Protein AF-A0A899G5G2-F1 (afdb_monomer_lite)

Radius of gyration: 15.16 Å; chains: 1; bounding box: 31×34×49 Å

Organism: NCBI:txid38082

Structure (mmCIF, N/CA/C/O backbone):
data_AF-A0A899G5G2-F1
#
_entry.id   AF-A0A899G5G2-F1
#
loop_
_atom_site.group_PDB
_atom_site.id
_atom_site.type_symbol
_atom_site.label_atom_id
_atom_site.label_alt_id
_atom_site.label_comp_id
_atom_site.label_asym_id
_atom_site.label_entity_id
_atom_site.label_seq_id
_atom_site.pdbx_PDB_ins_code
_atom_site.Cartn_x
_atom_site.Cartn_y
_atom_site.Cartn_z
_atom_site.occupancy
_atom_site.B_iso_or_equiv
_atom_site.auth_seq_id
_atom_site.auth_comp_id
_atom_site.auth_asym_id
_atom_site.auth_atom_id
_atom_site.pdbx_PDB_model_num
ATOM 1 N N . MET A 1 1 ? 2.043 -12.416 28.417 1.00 43.03 1 MET A N 1
ATOM 2 C CA . MET A 1 1 ? 1.108 -11.337 28.021 1.00 43.03 1 MET A CA 1
ATOM 3 C C . MET A 1 1 ? 1.498 -10.897 26.613 1.00 43.03 1 MET A C 1
ATOM 5 O O . MET A 1 1 ? 2.601 -10.395 26.452 1.00 43.03 1 MET A O 1
ATOM 9 N N . SER A 1 2 ? 0.707 -11.213 25.583 1.00 39.94 2 SER A N 1
ATOM 10 C CA . SER A 1 2 ? 1.147 -11.098 24.179 1.00 39.94 2 SER A CA 1
ATOM 11 C C . SER A 1 2 ? 1.405 -9.647 23.762 1.00 39.94 2 SER A C 1
ATOM 13 O O . SER A 1 2 ? 0.570 -8.786 24.050 1.00 39.94 2 SER A O 1
ATOM 15 N N . LEU A 1 3 ? 2.487 -9.401 23.011 1.00 43.91 3 LEU A N 1
ATOM 16 C CA . LEU A 1 3 ? 2.828 -8.114 22.376 1.00 43.91 3 LEU A CA 1
ATOM 17 C C . LEU A 1 3 ? 1.610 -7.441 21.697 1.00 43.91 3 LEU A C 1
ATOM 19 O O . LEU A 1 3 ? 1.442 -6.226 21.759 1.00 43.91 3 LEU A O 1
ATOM 23 N N . LEU A 1 4 ? 0.705 -8.260 21.148 1.00 41.16 4 LEU A N 1
ATOM 24 C CA . LEU A 1 4 ? -0.560 -7.877 20.509 1.00 41.16 4 LEU A CA 1
ATOM 25 C C . LEU A 1 4 ? -1.503 -7.021 21.379 1.00 41.16 4 LEU A C 1
ATOM 27 O O . LEU A 1 4 ? -2.287 -6.247 20.835 1.00 41.16 4 LEU A O 1
ATOM 31 N N . ILE A 1 5 ? -1.445 -7.122 22.713 1.00 43.91 5 ILE A N 1
ATOM 32 C CA . ILE A 1 5 ? -2.277 -6.299 23.615 1.00 43.91 5 ILE A CA 1
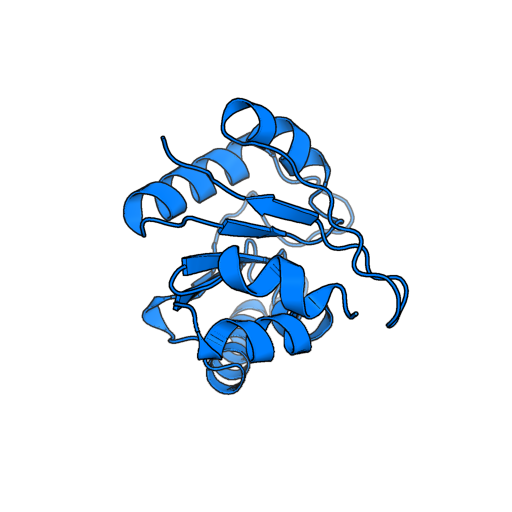ATOM 33 C C . ILE A 1 5 ?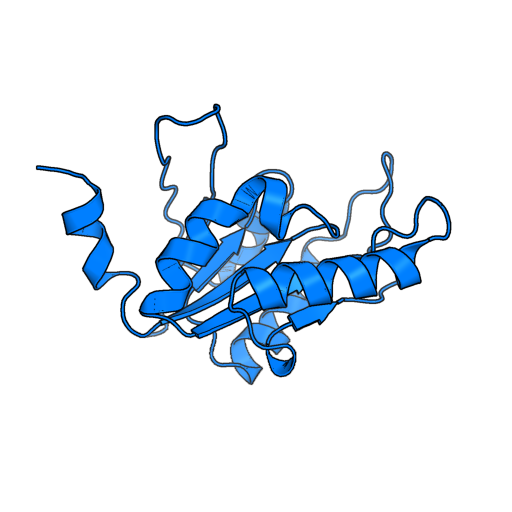 -1.692 -4.884 23.755 1.00 43.91 5 ILE A C 1
ATOM 35 O O . ILE A 1 5 ? -2.444 -3.928 23.918 1.00 43.91 5 ILE A O 1
ATOM 39 N N . ARG A 1 6 ? -0.366 -4.725 23.634 1.00 50.88 6 ARG A N 1
ATOM 40 C CA . ARG A 1 6 ? 0.311 -3.423 23.763 1.00 50.88 6 ARG A CA 1
ATOM 41 C C . ARG A 1 6 ? 0.189 -2.538 22.522 1.00 50.88 6 ARG A C 1
ATOM 43 O O . ARG A 1 6 ? 0.253 -1.327 22.668 1.00 50.88 6 ARG A O 1
ATOM 50 N N . LEU A 1 7 ? -0.005 -3.116 21.335 1.00 51.91 7 LEU A N 1
ATOM 51 C CA . LEU A 1 7 ? -0.061 -2.364 20.071 1.00 51.91 7 LEU A CA 1
ATOM 52 C C . LEU A 1 7 ? -1.474 -1.940 19.653 1.00 51.91 7 LEU A C 1
ATOM 54 O O . LEU A 1 7 ? -1.619 -1.053 18.821 1.00 51.91 7 LEU A O 1
ATOM 58 N N . LYS A 1 8 ? -2.525 -2.523 20.246 1.00 52.41 8 LYS A N 1
ATOM 59 C CA . LYS A 1 8 ? -3.921 -2.142 19.968 1.00 52.41 8 LYS A CA 1
ATOM 60 C C . LYS A 1 8 ? -4.205 -0.630 20.050 1.00 52.41 8 LYS A C 1
ATOM 62 O O . LYS A 1 8 ? -4.908 -0.149 19.172 1.00 52.41 8 LYS A O 1
ATOM 67 N N . PRO A 1 9 ? -3.684 0.130 21.035 1.00 59.41 9 PRO A N 1
ATOM 68 C CA . PRO A 1 9 ? -3.908 1.576 21.094 1.00 59.41 9 PRO A CA 1
ATOM 69 C C . PRO A 1 9 ? -3.270 2.334 19.922 1.00 59.41 9 PRO A C 1
ATOM 71 O O . PRO A 1 9 ? -3.723 3.420 19.584 1.00 59.41 9 PRO A O 1
ATOM 74 N N . LEU A 1 10 ? -2.220 1.771 19.316 1.00 64.81 10 LEU A N 1
ATOM 75 C CA . LEU A 1 10 ? -1.420 2.424 18.281 1.00 64.81 10 LEU A CA 1
ATOM 76 C C . LEU A 1 10 ? -2.120 2.419 16.914 1.00 64.81 10 LEU A C 1
ATOM 78 O O . LEU A 1 10 ? -1.972 3.362 16.148 1.00 64.81 10 LEU A O 1
ATOM 82 N N . PHE A 1 11 ? -2.915 1.383 16.638 1.00 68.12 11 PHE A N 1
ATOM 83 C CA . PHE A 1 11 ? -3.606 1.165 15.362 1.00 68.12 11 PHE A CA 1
ATOM 84 C C . PHE A 1 11 ? -5.124 1.058 15.553 1.00 68.12 11 PHE A C 1
ATOM 86 O O . PHE A 1 11 ? -5.750 0.154 15.006 1.00 68.12 11 PHE A O 1
ATOM 93 N N . PHE A 1 12 ? -5.723 1.889 16.405 1.00 83.81 12 PHE A N 1
ATOM 94 C CA . PHE A 1 12 ? -7.177 1.926 16.567 1.00 83.81 12 PHE A CA 1
ATOM 95 C C . PHE A 1 12 ? -7.737 3.225 15.997 1.00 83.81 12 PHE A C 1
ATOM 97 O O . PHE A 1 12 ? -7.291 4.303 16.395 1.00 83.81 12 PHE A O 1
ATOM 104 N N . LYS A 1 13 ? -8.735 3.115 15.108 1.00 89.81 13 LYS A N 1
ATOM 105 C CA . LYS A 1 13 ? -9.354 4.244 14.397 1.00 89.81 13 LYS A CA 1
ATOM 106 C C . LYS A 1 13 ? -8.329 5.120 13.673 1.00 89.81 13 LYS A C 1
ATOM 108 O O . LYS A 1 13 ? -8.410 6.343 13.742 1.00 89.81 13 LYS A O 1
ATOM 113 N N . LYS A 1 14 ? -7.364 4.481 13.011 1.00 89.50 14 LYS A N 1
ATOM 114 C CA . LYS A 1 14 ? -6.318 5.142 12.230 1.00 89.50 14 LYS A CA 1
ATOM 115 C C . LYS A 1 14 ? -6.580 5.064 10.734 1.00 89.50 14 LYS A C 1
ATOM 117 O O . LYS A 1 14 ? -7.240 4.136 10.264 1.00 89.50 14 LYS A O 1
ATOM 122 N N . LYS A 1 15 ? -6.011 6.013 9.995 1.00 93.19 15 LYS A N 1
ATOM 123 C CA . LYS A 1 15 ? -5.855 5.948 8.536 1.00 93.19 15 LYS A CA 1
ATOM 124 C C . LYS A 1 15 ? -4.479 5.401 8.182 1.00 93.19 15 LYS A C 1
ATOM 126 O O . LYS A 1 15 ? -3.467 6.069 8.396 1.00 93.19 15 LYS A O 1
ATOM 131 N N . ILE A 1 16 ? -4.444 4.176 7.668 1.00 91.12 16 ILE A N 1
ATOM 132 C CA . ILE A 1 16 ? -3.209 3.415 7.454 1.00 91.12 16 ILE A CA 1
ATOM 133 C C . ILE A 1 16 ? -3.009 3.189 5.959 1.00 91.12 16 ILE A C 1
ATOM 135 O O . ILE A 1 16 ? -3.872 2.614 5.304 1.00 91.12 16 ILE A O 1
ATOM 139 N N . LEU A 1 17 ? -1.861 3.601 5.435 1.00 93.31 17 LEU A N 1
ATOM 140 C CA . LEU A 1 17 ? -1.446 3.390 4.056 1.00 93.31 17 LEU A CA 1
ATOM 141 C C . LEU A 1 17 ? -0.451 2.233 3.965 1.00 93.31 17 LEU A C 1
ATOM 143 O O . LEU A 1 17 ? 0.603 2.268 4.592 1.00 93.31 17 LEU A O 1
ATOM 147 N N . PHE A 1 18 ? -0.747 1.245 3.132 1.00 92.00 18 PHE A N 1
ATOM 148 C CA . PHE A 1 18 ? 0.233 0.265 2.678 1.00 92.00 18 PHE A CA 1
ATOM 149 C C . PHE A 1 18 ? 0.869 0.753 1.382 1.00 92.00 18 PHE A C 1
ATOM 151 O O . PHE A 1 18 ? 0.162 1.066 0.424 1.00 92.00 18 PHE A O 1
ATOM 158 N N . LEU A 1 19 ? 2.197 0.815 1.356 1.00 89.25 19 LEU A N 1
ATOM 159 C CA . LEU A 1 19 ? 2.953 1.088 0.142 1.00 89.25 19 LEU A CA 1
ATOM 160 C C . LEU A 1 19 ? 3.568 -0.209 -0.368 1.00 89.25 19 LEU A C 1
ATOM 162 O O . LEU A 1 19 ? 4.362 -0.840 0.334 1.00 89.25 19 LEU A O 1
ATOM 166 N N . ILE A 1 20 ? 3.228 -0.566 -1.598 1.00 89.81 20 ILE A N 1
ATOM 167 C CA . ILE A 1 20 ? 3.760 -1.740 -2.282 1.00 89.81 20 ILE A CA 1
ATOM 168 C C . ILE A 1 20 ? 4.457 -1.335 -3.579 1.00 89.81 20 ILE A C 1
ATOM 170 O O . ILE A 1 20 ? 4.146 -0.292 -4.163 1.00 89.81 20 ILE A O 1
ATOM 174 N N . ALA A 1 21 ? 5.413 -2.146 -4.027 1.00 87.81 21 ALA A N 1
ATOM 175 C CA . ALA A 1 21 ? 6.125 -1.876 -5.269 1.00 87.81 21 ALA A CA 1
ATOM 176 C C . ALA A 1 21 ? 5.296 -2.339 -6.470 1.00 87.81 21 ALA A C 1
ATOM 178 O O . ALA A 1 21 ? 5.093 -1.565 -7.406 1.00 87.81 21 ALA A O 1
ATOM 179 N N . HIS A 1 22 ? 4.766 -3.560 -6.395 1.00 90.06 22 HIS A N 1
ATOM 180 C CA . HIS A 1 22 ? 4.071 -4.220 -7.495 1.00 90.06 22 HIS A CA 1
ATOM 181 C C . HIS A 1 22 ? 2.749 -4.840 -7.029 1.00 90.06 22 HIS A C 1
ATOM 183 O O . HIS A 1 22 ? 2.562 -5.059 -5.831 1.00 90.06 22 HIS A O 1
ATOM 189 N N . PRO A 1 23 ? 1.826 -5.151 -7.956 1.00 93.69 23 PRO A N 1
ATOM 190 C CA . PRO A 1 23 ? 0.722 -6.058 -7.670 1.00 93.69 23 PRO A CA 1
ATOM 191 C C . PRO A 1 23 ? 1.243 -7.376 -7.080 1.00 93.69 23 PRO A C 1
ATOM 193 O O . PRO A 1 23 ? 2.354 -7.788 -7.410 1.00 93.69 23 PRO A O 1
ATOM 196 N N . ASP A 1 24 ? 0.437 -8.030 -6.244 1.00 92.12 24 ASP A N 1
ATOM 197 C CA . ASP A 1 24 ? 0.710 -9.277 -5.507 1.00 92.12 24 ASP A CA 1
ATOM 198 C C . ASP A 1 24 ? 1.461 -9.086 -4.175 1.00 92.12 24 ASP A C 1
ATOM 200 O O . ASP A 1 24 ? 1.282 -9.880 -3.243 1.00 92.12 24 ASP A O 1
ATOM 204 N N . ASP A 1 25 ? 2.232 -8.007 -4.017 1.00 89.31 25 ASP A N 1
ATOM 205 C CA . ASP A 1 25 ? 2.924 -7.677 -2.762 1.00 89.31 25 ASP A CA 1
ATOM 206 C C . ASP A 1 25 ? 1.944 -7.488 -1.584 1.00 89.31 25 ASP A C 1
ATOM 208 O O . ASP A 1 25 ? 2.267 -7.800 -0.431 1.00 89.31 25 ASP A O 1
ATOM 212 N N . GLU A 1 26 ? 0.727 -6.994 -1.846 1.00 92.19 26 GLU A N 1
ATOM 213 C CA . GLU A 1 26 ? -0.292 -6.740 -0.824 1.00 92.19 26 GLU A CA 1
ATOM 214 C C . GLU A 1 26 ? -0.744 -8.018 -0.129 1.00 92.19 26 GLU A C 1
ATOM 216 O O . GLU A 1 26 ? -0.976 -8.023 1.079 1.00 92.19 26 GLU A O 1
ATOM 221 N N . VAL A 1 27 ? -0.848 -9.114 -0.877 1.00 89.50 27 VAL A N 1
ATOM 222 C CA . VAL A 1 27 ? -1.299 -10.395 -0.340 1.00 89.50 27 VAL A CA 1
ATOM 223 C C . VAL A 1 27 ? -0.116 -11.266 0.063 1.00 89.50 27 VAL A C 1
ATOM 225 O O . VAL A 1 27 ? -0.188 -11.925 1.101 1.00 89.50 27 VAL A O 1
ATOM 228 N N . MET A 1 28 ? 0.990 -11.209 -0.686 1.00 86.62 28 MET A N 1
ATOM 229 C CA . MET A 1 28 ? 2.203 -11.978 -0.414 1.00 86.62 28 MET A CA 1
ATOM 230 C C . MET A 1 28 ? 2.856 -11.573 0.909 1.00 86.62 28 MET A C 1
ATOM 232 O O . MET A 1 28 ? 3.251 -12.442 1.685 1.00 86.62 28 MET A O 1
ATOM 236 N N . PHE A 1 29 ? 2.931 -10.270 1.194 1.00 81.44 29 PHE A N 1
ATOM 237 C CA . PHE A 1 29 ? 3.581 -9.766 2.405 1.00 81.44 29 PHE A CA 1
ATOM 238 C C . PHE A 1 29 ? 2.588 -9.261 3.448 1.00 81.44 29 PHE A C 1
ATOM 240 O O . PHE A 1 29 ? 2.800 -9.455 4.644 1.00 81.44 29 PHE A O 1
ATOM 247 N N . PHE A 1 30 ? 1.498 -8.616 3.028 1.00 85.38 30 PHE A N 1
ATOM 248 C CA . PHE A 1 30 ? 0.633 -7.880 3.952 1.00 85.38 30 PHE A CA 1
ATOM 249 C C . PHE A 1 30 ? -0.734 -8.512 4.201 1.00 85.38 30 PHE A C 1
ATOM 251 O O . PHE A 1 30 ? -1.440 -8.034 5.089 1.00 85.38 30 PHE A O 1
ATOM 258 N N . GLY A 1 31 ? -1.100 -9.599 3.515 1.00 88.44 31 GLY A N 1
ATOM 259 C CA . GLY A 1 31 ? -2.447 -10.178 3.570 1.00 88.44 31 GLY A CA 1
ATOM 260 C C . GLY A 1 31 ? -2.972 -10.390 5.000 1.00 88.44 31 GLY A C 1
ATOM 261 O O . GLY A 1 31 ? -4.004 -9.814 5.362 1.00 88.44 31 GLY A O 1
ATOM 262 N N . PRO A 1 32 ? -2.253 -11.130 5.870 1.00 86.81 32 PRO A N 1
ATOM 263 C CA . PRO A 1 32 ? -2.660 -11.319 7.264 1.00 86.81 32 PRO A CA 1
ATOM 264 C C . PRO A 1 32 ? -2.758 -10.010 8.066 1.00 86.81 32 PRO A C 1
ATOM 266 O O . PRO A 1 32 ? -3.655 -9.853 8.899 1.00 86.81 32 PRO A O 1
ATOM 269 N N . THR A 1 33 ? -1.855 -9.060 7.810 1.00 84.12 33 THR A N 1
ATOM 270 C CA . THR A 1 33 ? -1.792 -7.764 8.499 1.00 84.12 33 THR A CA 1
ATOM 271 C C . THR A 1 33 ? -2.960 -6.864 8.097 1.00 84.12 33 THR A C 1
ATOM 273 O O . THR A 1 33 ? -3.637 -6.318 8.970 1.00 84.12 33 THR A O 1
ATOM 276 N N . ILE A 1 34 ? -3.261 -6.763 6.800 1.00 89.88 34 ILE A N 1
ATOM 277 C CA . ILE A 1 34 ? -4.390 -5.992 6.268 1.00 89.88 34 ILE A CA 1
ATOM 278 C C . ILE A 1 34 ? -5.704 -6.543 6.826 1.00 89.88 34 ILE A C 1
ATOM 280 O O . ILE A 1 34 ? -6.467 -5.792 7.433 1.00 89.88 34 ILE A O 1
ATOM 284 N N . LEU A 1 35 ? -5.927 -7.862 6.741 1.00 88.56 35 LEU A N 1
ATOM 285 C CA . LEU A 1 35 ? -7.136 -8.515 7.270 1.00 88.56 35 LEU A CA 1
ATOM 286 C C . LEU A 1 35 ? -7.342 -8.273 8.771 1.00 88.56 35 LEU A C 1
ATOM 288 O O . LEU A 1 35 ? -8.472 -8.295 9.274 1.00 88.56 35 LEU A O 1
ATOM 292 N N . ARG A 1 36 ? -6.251 -8.070 9.516 1.00 87.62 36 ARG A N 1
ATOM 293 C CA . ARG A 1 36 ? -6.320 -7.723 10.932 1.00 87.62 36 ARG A CA 1
ATOM 294 C C . ARG A 1 36 ? -6.664 -6.252 11.143 1.00 87.62 36 ARG A C 1
ATOM 296 O O . ARG A 1 36 ? -7.513 -5.973 11.987 1.00 87.62 36 ARG A O 1
ATOM 303 N N . LEU A 1 37 ? -5.999 -5.343 10.434 1.00 88.69 37 LEU A N 1
ATOM 304 C CA . LEU A 1 37 ? -6.105 -3.902 10.662 1.00 88.69 37 LEU A CA 1
ATOM 305 C C . LEU A 1 37 ? -7.383 -3.295 10.084 1.00 88.69 37 LEU A C 1
ATOM 307 O O . LEU A 1 37 ? -7.937 -2.393 10.707 1.00 88.69 37 LEU A O 1
ATOM 311 N N . VAL A 1 38 ? -7.899 -3.827 8.975 1.00 93.69 38 VAL A N 1
ATOM 312 C CA . VAL A 1 38 ? -9.108 -3.324 8.295 1.00 93.69 38 VAL A CA 1
ATOM 313 C C . VAL A 1 38 ? -10.364 -3.334 9.174 1.00 93.69 38 VAL A C 1
ATOM 315 O O . VAL A 1 38 ? -11.314 -2.603 8.925 1.00 93.69 38 VAL A O 1
ATOM 318 N N . LYS A 1 39 ? -10.377 -4.138 10.244 1.00 91.00 39 LYS A N 1
ATOM 319 C CA . LYS A 1 39 ? -11.519 -4.249 11.168 1.00 91.00 39 LYS A CA 1
ATOM 320 C C . LYS A 1 39 ? -11.737 -3.000 12.017 1.00 91.00 39 LYS A C 1
ATOM 322 O O . LYS A 1 39 ? -12.867 -2.721 12.398 1.00 91.00 39 LYS A O 1
ATOM 327 N N . ASP A 1 40 ? -10.656 -2.292 12.330 1.00 92.00 40 ASP A N 1
ATOM 328 C CA . ASP A 1 40 ? -10.642 -1.192 13.298 1.00 92.00 40 ASP A CA 1
ATOM 329 C C . ASP A 1 40 ? -10.101 0.121 12.690 1.00 92.00 40 ASP A C 1
ATOM 331 O O . ASP A 1 40 ? -10.004 1.126 13.398 1.00 92.00 40 ASP A O 1
ATOM 335 N N . ASN A 1 41 ? -9.722 0.119 11.405 1.00 92.81 41 ASN A N 1
ATOM 336 C CA . ASN A 1 41 ? -9.002 1.205 10.731 1.00 92.81 41 ASN A CA 1
ATOM 337 C C . ASN A 1 41 ? -9.490 1.418 9.299 1.00 92.81 41 ASN A C 1
ATOM 339 O O . ASN A 1 41 ? -10.022 0.507 8.669 1.00 92.81 41 ASN A O 1
ATOM 343 N N . GLU A 1 42 ? -9.228 2.608 8.765 1.00 96.44 42 GLU A N 1
ATOM 344 C CA . GLU A 1 42 ? -9.393 2.891 7.344 1.00 96.44 42 GLU A CA 1
ATOM 345 C C . GLU A 1 42 ? -8.083 2.582 6.617 1.00 96.44 42 GLU A C 1
ATOM 347 O O . GLU A 1 42 ? -7.042 3.180 6.901 1.00 96.44 42 GLU A O 1
ATOM 352 N N . ILE A 1 43 ? -8.131 1.617 5.698 1.00 96.50 43 ILE A N 1
ATOM 353 C CA . ILE A 1 43 ? -6.953 1.159 4.964 1.00 96.50 43 ILE A CA 1
ATOM 354 C C . ILE A 1 43 ? -6.906 1.817 3.588 1.00 96.50 43 ILE A C 1
ATOM 356 O O . ILE A 1 43 ? -7.910 1.874 2.874 1.00 96.50 43 ILE A O 1
ATOM 360 N N . PHE A 1 44 ? -5.714 2.282 3.238 1.00 97.38 44 PHE A N 1
ATOM 361 C CA . PHE A 1 44 ? -5.317 2.779 1.932 1.00 97.38 44 PHE A CA 1
ATOM 362 C C . PHE A 1 44 ? -4.202 1.902 1.383 1.00 97.38 44 PHE A C 1
ATOM 364 O O . PHE A 1 44 ? -3.407 1.347 2.146 1.00 97.38 44 PHE A O 1
ATOM 371 N N . LEU A 1 45 ? -4.125 1.799 0.061 1.00 96.94 45 LEU A N 1
ATOM 372 C CA . LEU A 1 45 ? -3.057 1.075 -0.608 1.00 96.94 45 LEU A CA 1
ATOM 373 C C . LEU A 1 45 ? -2.555 1.868 -1.810 1.00 96.94 45 LEU A C 1
ATOM 375 O O . LEU A 1 45 ? -3.339 2.273 -2.664 1.00 96.94 45 LEU A O 1
ATOM 379 N N . VAL A 1 46 ? -1.243 2.069 -1.873 1.00 95.44 46 VAL A N 1
ATOM 380 C CA . VAL A 1 46 ? -0.564 2.665 -3.023 1.00 95.44 46 VAL A CA 1
ATOM 381 C C . VAL A 1 46 ? 0.387 1.637 -3.610 1.00 95.44 46 VAL A C 1
ATOM 383 O O . VAL A 1 46 ? 1.241 1.104 -2.904 1.00 95.44 46 VAL A O 1
ATOM 386 N N . CYS A 1 47 ? 0.248 1.391 -4.906 1.00 94.38 47 CYS A N 1
ATOM 387 C CA . CYS A 1 47 ? 1.132 0.533 -5.679 1.00 94.38 47 CYS A CA 1
ATOM 388 C C . CYS A 1 47 ? 1.988 1.405 -6.602 1.00 94.38 47 CYS A C 1
ATOM 390 O O . CYS A 1 47 ? 1.446 2.156 -7.411 1.00 94.38 47 CYS A O 1
ATOM 392 N N . LEU A 1 48 ? 3.313 1.366 -6.448 1.00 91.19 48 LEU A N 1
ATOM 393 C CA . LEU A 1 48 ? 4.233 2.279 -7.143 1.00 91.19 48 LEU A CA 1
ATOM 394 C C . LEU A 1 48 ? 4.405 1.972 -8.637 1.00 91.19 48 LEU A C 1
ATOM 396 O O . LEU A 1 48 ? 4.831 2.849 -9.389 1.00 91.19 48 LEU A O 1
ATOM 400 N N . SER A 1 49 ? 4.064 0.756 -9.056 1.00 90.50 49 SER A N 1
ATOM 401 C CA . SER A 1 49 ? 4.137 0.295 -10.436 1.00 90.50 49 SER A CA 1
ATOM 402 C C . SER A 1 49 ? 3.038 -0.720 -10.707 1.00 90.50 49 SER A C 1
ATOM 404 O O . SER A 1 49 ? 2.712 -1.515 -9.839 1.00 90.50 49 SER A O 1
ATOM 406 N N . ASN A 1 50 ? 2.505 -0.782 -11.925 1.00 91.31 50 ASN A N 1
ATOM 407 C CA . ASN A 1 50 ? 1.555 -1.834 -12.303 1.00 91.31 50 ASN A CA 1
ATOM 408 C C . ASN A 1 50 ? 2.225 -3.173 -12.674 1.00 91.31 50 ASN A C 1
ATOM 410 O O . ASN A 1 50 ? 1.540 -4.094 -13.119 1.00 91.31 50 ASN A O 1
ATOM 414 N N . GLY A 1 51 ? 3.551 -3.294 -12.522 1.00 87.31 51 GLY A N 1
ATOM 415 C CA . GLY A 1 51 ? 4.270 -4.545 -12.772 1.00 87.31 51 GLY A CA 1
ATOM 416 C C . GLY A 1 51 ? 4.230 -4.981 -14.240 1.00 87.31 51 GLY A C 1
ATOM 417 O O . GLY A 1 51 ? 4.060 -6.163 -14.541 1.00 87.31 51 GLY A O 1
ATOM 418 N N . ASN A 1 52 ? 4.320 -4.020 -15.165 1.00 89.38 52 ASN A N 1
ATOM 419 C CA . ASN A 1 52 ? 4.161 -4.228 -16.607 1.00 89.38 52 ASN A CA 1
ATOM 420 C C . ASN A 1 52 ? 5.418 -4.767 -17.325 1.00 89.38 52 ASN A C 1
ATOM 422 O O . ASN A 1 52 ? 5.514 -4.645 -18.545 1.00 89.38 52 ASN A O 1
ATOM 426 N N . ALA A 1 53 ? 6.377 -5.369 -16.615 1.00 85.69 53 ALA A N 1
ATOM 427 C CA . ALA A 1 53 ? 7.607 -5.898 -17.220 1.00 85.69 53 ALA A CA 1
ATOM 428 C C . ALA A 1 53 ? 7.332 -6.922 -18.345 1.00 85.69 53 ALA A C 1
ATOM 430 O O . ALA A 1 53 ? 8.039 -6.956 -19.349 1.00 85.69 53 ALA A O 1
ATOM 431 N N . GLU A 1 54 ? 6.253 -7.700 -18.217 1.00 86.94 54 GLU A N 1
ATOM 432 C CA . GLU A 1 54 ? 5.807 -8.687 -19.214 1.00 86.94 54 GLU A CA 1
ATOM 433 C C . GLU A 1 54 ? 4.730 -8.150 -20.183 1.00 86.94 54 GLU A C 1
ATOM 435 O O . GLU A 1 54 ? 4.153 -8.903 -20.964 1.00 86.94 54 GLU A O 1
ATOM 440 N N . GLY A 1 55 ? 4.410 -6.851 -20.138 1.00 90.00 55 GLY A N 1
ATOM 441 C CA . GLY A 1 55 ? 3.364 -6.245 -20.975 1.00 90.00 55 GLY A CA 1
ATOM 442 C C . GLY A 1 55 ? 1.922 -6.526 -20.520 1.00 90.00 55 GLY A C 1
ATOM 443 O O . GLY A 1 55 ? 0.978 -6.234 -21.256 1.00 90.00 55 GLY A O 1
ATOM 444 N N . ILE A 1 56 ? 1.735 -7.083 -19.317 1.00 92.75 56 ILE A N 1
ATOM 445 C CA . ILE A 1 56 ? 0.430 -7.476 -18.754 1.00 92.75 56 ILE A CA 1
ATOM 446 C C . ILE A 1 56 ? -0.060 -6.573 -17.609 1.00 92.75 56 ILE A C 1
ATOM 448 O O . ILE A 1 56 ? -0.990 -6.937 -16.890 1.00 92.75 56 ILE A O 1
ATOM 452 N N . GLY A 1 57 ? 0.506 -5.376 -17.433 1.00 92.88 57 GLY A N 1
ATOM 453 C CA . GLY A 1 57 ? 0.221 -4.496 -16.289 1.00 92.88 57 GLY A CA 1
ATOM 454 C C . GLY A 1 57 ? -1.265 -4.170 -16.109 1.00 92.88 57 GLY A C 1
ATOM 455 O O . GLY A 1 57 ? -1.772 -4.171 -14.994 1.00 92.88 57 GLY A O 1
ATOM 456 N N . LYS A 1 58 ? -2.025 -4.023 -17.203 1.00 94.88 58 LYS A N 1
ATOM 457 C CA . LYS A 1 58 ? -3.485 -3.800 -17.146 1.00 94.88 58 LYS A CA 1
ATOM 458 C C . LYS A 1 58 ? -4.287 -4.989 -16.625 1.00 94.88 58 LYS A C 1
ATOM 460 O O . LYS A 1 58 ? -5.407 -4.808 -16.146 1.00 94.88 58 LYS A O 1
ATOM 465 N N . VAL A 1 59 ? -3.760 -6.202 -16.764 1.00 96.06 59 VAL A N 1
ATOM 466 C CA . VAL A 1 59 ? -4.344 -7.397 -16.148 1.00 96.06 59 VAL A CA 1
ATOM 467 C C . VAL A 1 59 ? -4.031 -7.377 -14.655 1.00 96.06 59 VAL A C 1
ATOM 469 O O . VAL A 1 59 ? -4.962 -7.457 -13.857 1.00 96.06 59 VAL A O 1
ATOM 472 N N . ARG A 1 60 ? -2.768 -7.119 -14.294 1.00 96.06 60 ARG A N 1
ATOM 473 C CA . ARG A 1 60 ? -2.312 -7.064 -12.898 1.00 96.06 60 ARG A CA 1
ATOM 474 C C . ARG A 1 60 ? -2.970 -5.952 -12.080 1.00 96.06 60 ARG A C 1
ATOM 476 O O . ARG A 1 60 ? -3.308 -6.166 -10.924 1.00 96.06 60 ARG A O 1
ATOM 483 N N . GLU A 1 61 ? -3.267 -4.797 -12.679 1.00 96.12 61 GLU A N 1
ATOM 484 C CA . GLU A 1 61 ? -4.081 -3.742 -12.048 1.00 96.12 61 GLU A CA 1
ATOM 485 C C . GLU A 1 61 ? -5.452 -4.279 -11.616 1.00 96.12 61 GLU A C 1
ATOM 487 O O . GLU A 1 61 ? -5.895 -4.061 -10.491 1.00 96.12 61 GLU A O 1
ATOM 492 N N . LYS A 1 62 ? -6.128 -5.022 -12.500 1.00 97.06 62 LYS A N 1
ATOM 493 C CA . LYS A 1 62 ? -7.447 -5.600 -12.203 1.00 97.06 62 LYS A CA 1
ATOM 494 C C . LYS A 1 62 ? -7.358 -6.695 -11.146 1.00 97.06 62 LYS A C 1
ATOM 496 O O . LYS A 1 62 ? -8.299 -6.858 -10.371 1.00 97.06 62 LYS A O 1
ATOM 501 N N . GLU A 1 63 ? -6.273 -7.460 -11.142 1.00 97.50 63 GLU A N 1
ATOM 502 C CA . GLU A 1 63 ? -6.003 -8.484 -10.131 1.00 97.50 63 GLU A CA 1
ATOM 503 C C . GLU A 1 63 ? -5.771 -7.845 -8.761 1.00 97.50 63 GLU A C 1
ATOM 505 O O . GLU A 1 63 ? -6.454 -8.222 -7.810 1.00 97.50 63 GLU A O 1
ATOM 510 N N . LEU A 1 64 ? -4.940 -6.801 -8.686 1.00 97.56 64 LEU A N 1
ATOM 511 C CA . LEU A 1 64 ? -4.698 -6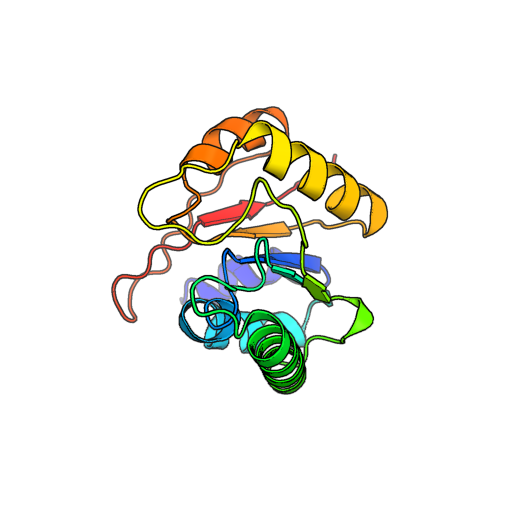.031 -7.467 1.00 97.56 64 LEU A CA 1
ATOM 512 C C . LEU A 1 64 ? -5.989 -5.435 -6.901 1.00 97.56 64 LEU A C 1
ATOM 514 O O . LEU A 1 64 ? -6.255 -5.569 -5.707 1.00 97.56 64 LEU A O 1
ATOM 518 N N . LEU A 1 65 ? -6.821 -4.807 -7.740 1.00 97.94 65 LEU A N 1
ATOM 519 C CA . LEU A 1 65 ? -8.097 -4.237 -7.293 1.00 97.94 65 LEU A CA 1
ATOM 520 C C . LEU A 1 65 ? -9.012 -5.313 -6.692 1.00 97.94 65 LEU A C 1
ATOM 522 O O . LEU A 1 65 ? -9.569 -5.117 -5.612 1.00 97.94 65 LEU A O 1
ATOM 526 N N . LYS A 1 66 ? -9.128 -6.477 -7.344 1.00 97.81 66 LYS A N 1
ATOM 527 C C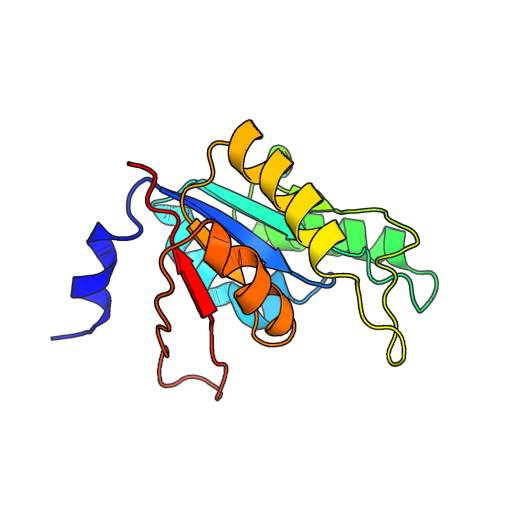A . LYS A 1 66 ? -9.916 -7.608 -6.826 1.00 97.81 66 LYS A CA 1
ATOM 528 C C . LYS A 1 66 ? -9.332 -8.180 -5.535 1.00 97.81 66 LYS A C 1
ATOM 530 O O . LYS A 1 66 ? -10.086 -8.470 -4.610 1.00 97.81 66 LYS A O 1
ATOM 535 N N . SER A 1 67 ? -8.011 -8.332 -5.464 1.00 97.75 67 SER A N 1
ATOM 536 C CA . SER A 1 67 ? -7.302 -8.799 -4.270 1.00 97.75 67 SER A CA 1
ATOM 537 C C . SER A 1 67 ? -7.574 -7.872 -3.081 1.00 97.75 67 SER A C 1
ATOM 539 O O . SER A 1 67 ? -8.050 -8.309 -2.032 1.00 97.75 67 SER A O 1
ATOM 541 N N . CYS A 1 68 ? -7.422 -6.562 -3.280 1.00 97.88 68 CYS A N 1
ATOM 542 C CA . CYS A 1 68 ? -7.719 -5.544 -2.276 1.00 97.88 68 CYS A CA 1
ATOM 543 C C . CYS A 1 68 ? -9.183 -5.562 -1.814 1.00 97.88 68 CYS A C 1
ATOM 545 O O . CYS A 1 68 ? -9.443 -5.459 -0.614 1.00 97.88 68 CYS A O 1
ATOM 547 N N . GLN A 1 69 ? -10.138 -5.741 -2.735 1.00 97.00 69 GLN A N 1
ATOM 548 C CA . GLN A 1 69 ? -11.556 -5.879 -2.386 1.00 97.00 69 GLN A CA 1
ATOM 549 C C . GLN A 1 69 ? -11.799 -7.088 -1.467 1.00 97.00 69 GLN A C 1
ATOM 551 O O . GLN A 1 69 ? -12.528 -6.971 -0.482 1.00 97.00 69 GLN A O 1
ATOM 556 N N . ILE A 1 70 ? -11.153 -8.230 -1.734 1.00 97.44 70 ILE A N 1
ATOM 557 C CA . ILE A 1 70 ? -11.219 -9.427 -0.872 1.00 97.44 70 ILE A CA 1
ATOM 558 C C . ILE A 1 70 ? -10.604 -9.148 0.507 1.00 97.44 70 ILE A C 1
ATOM 560 O O . ILE A 1 70 ? -11.134 -9.597 1.525 1.00 97.44 70 ILE A O 1
ATOM 564 N N . LEU A 1 71 ? -9.517 -8.376 0.555 1.00 96.19 71 LEU A N 1
ATOM 565 C CA . LEU A 1 71 ? -8.871 -7.944 1.798 1.00 96.19 71 LEU A CA 1
ATOM 566 C C . LEU A 1 71 ? -9.682 -6.891 2.581 1.00 96.19 71 LEU A C 1
ATOM 568 O O . LEU A 1 71 ? -9.313 -6.550 3.706 1.00 96.19 71 LEU A O 1
ATOM 572 N N . GLY A 1 72 ? -10.795 -6.401 2.024 1.00 96.62 72 GLY A N 1
ATOM 573 C CA . GLY A 1 72 ? -11.681 -5.419 2.651 1.00 96.62 72 GLY A CA 1
ATOM 574 C C . GLY A 1 72 ? -11.276 -3.961 2.423 1.00 96.62 72 GLY A C 1
ATOM 575 O O . GLY A 1 72 ? -11.794 -3.076 3.102 1.00 96.62 72 GLY A O 1
ATOM 576 N N . ILE A 1 73 ? -10.360 -3.693 1.490 1.00 97.81 73 ILE A N 1
ATOM 577 C CA . ILE A 1 73 ? -9.960 -2.335 1.112 1.00 97.81 73 ILE A CA 1
ATOM 578 C C . ILE A 1 73 ? -10.918 -1.827 0.034 1.00 97.81 73 ILE A C 1
ATOM 580 O O . ILE A 1 73 ? -11.150 -2.484 -0.981 1.00 97.81 73 ILE A O 1
ATOM 584 N N . SER A 1 74 ? -11.473 -0.636 0.246 1.00 96.00 74 SER A N 1
ATOM 585 C CA . SER A 1 74 ? -12.379 -0.024 -0.721 1.00 96.00 74 SER A CA 1
ATOM 586 C C . SER A 1 74 ? -11.621 0.523 -1.929 1.00 96.00 74 SER A C 1
ATOM 588 O O . SER A 1 74 ? -10.563 1.126 -1.776 1.00 96.00 74 SER A O 1
ATOM 590 N N . GLU A 1 75 ? -12.191 0.384 -3.125 1.00 95.50 75 GLU A N 1
ATOM 591 C CA . GLU A 1 75 ? -11.531 0.750 -4.386 1.00 95.50 75 GLU A CA 1
ATOM 592 C C . GLU A 1 75 ? -11.081 2.221 -4.444 1.00 95.50 75 GLU A C 1
ATOM 594 O O . GLU A 1 75 ? -9.992 2.516 -4.920 1.00 95.50 75 GLU A O 1
ATOM 599 N N . GLN A 1 76 ? -11.842 3.152 -3.854 1.00 96.44 76 GLN A N 1
ATOM 600 C CA . GLN A 1 76 ? -11.476 4.577 -3.785 1.00 96.44 76 GLN A CA 1
ATOM 601 C C . GLN A 1 76 ? -10.253 4.896 -2.901 1.00 96.44 76 GLN A C 1
ATOM 603 O O . GLN A 1 76 ? -9.766 6.039 -2.905 1.00 96.44 76 GLN A O 1
ATOM 608 N N . ASN A 1 77 ? -9.799 3.912 -2.121 1.00 97.50 77 ASN A N 1
ATOM 609 C CA . ASN A 1 77 ? -8.623 3.987 -1.259 1.00 97.50 77 ASN A CA 1
ATOM 610 C C . ASN A 1 77 ? -7.404 3.286 -1.880 1.00 97.50 77 ASN A C 1
ATOM 612 O O . ASN A 1 77 ? -6.356 3.222 -1.236 1.00 97.50 77 ASN A O 1
ATOM 616 N N . ILE A 1 78 ? -7.536 2.780 -3.110 1.00 97.56 78 ILE A N 1
ATOM 617 C CA . ILE A 1 78 ? -6.453 2.163 -3.870 1.00 97.56 78 ILE A CA 1
ATOM 618 C C . ILE A 1 78 ? -5.974 3.154 -4.928 1.00 97.56 78 ILE A C 1
ATOM 620 O O . ILE A 1 78 ? -6.774 3.741 -5.655 1.00 97.56 78 ILE A O 1
ATOM 624 N N . GLU A 1 79 ? -4.663 3.334 -5.025 1.00 96.50 79 GLU A N 1
ATOM 625 C CA . GLU A 1 79 ? -4.040 4.173 -6.044 1.00 96.50 79 GLU A CA 1
ATOM 626 C C . GLU A 1 79 ? -2.859 3.424 -6.669 1.00 96.50 79 GLU A C 1
ATOM 628 O O . GLU A 1 79 ? -1.955 2.965 -5.974 1.00 96.50 79 GLU A O 1
ATOM 633 N N . ILE A 1 80 ? -2.884 3.265 -7.992 1.00 95.50 80 ILE A N 1
ATOM 634 C CA . ILE A 1 80 ? -1.815 2.615 -8.754 1.00 95.50 80 ILE A CA 1
ATOM 635 C C . ILE A 1 80 ? -1.091 3.710 -9.526 1.00 95.50 80 ILE A C 1
ATOM 637 O O . ILE A 1 80 ? -1.702 4.434 -10.314 1.00 95.50 80 ILE A O 1
ATOM 641 N N . ILE A 1 81 ? 0.202 3.857 -9.266 1.00 92.38 81 ILE A N 1
ATOM 642 C CA . ILE A 1 81 ? 1.022 4.902 -9.857 1.00 92.38 81 ILE A CA 1
ATOM 643 C C . ILE A 1 81 ? 1.486 4.453 -11.239 1.00 92.38 81 ILE A C 1
ATOM 645 O O . ILE A 1 81 ? 2.266 3.516 -11.395 1.00 92.38 81 ILE A O 1
ATOM 649 N N . GLU A 1 82 ? 1.043 5.178 -12.258 1.00 84.75 82 GLU A N 1
ATOM 650 C CA . GLU A 1 82 ? 1.566 5.047 -13.613 1.00 84.75 82 GLU A CA 1
ATOM 651 C C . GLU A 1 82 ? 2.643 6.106 -13.847 1.00 84.75 82 GLU A C 1
ATOM 653 O O . GLU A 1 82 ? 2.363 7.243 -14.227 1.00 84.75 82 GLU A O 1
ATOM 658 N N . ASN A 1 83 ? 3.902 5.745 -13.594 1.00 85.12 83 ASN A N 1
ATOM 659 C CA . ASN A 1 83 ? 5.041 6.623 -13.846 1.00 85.12 83 ASN A CA 1
ATOM 660 C C . ASN A 1 83 ? 6.125 5.875 -14.628 1.00 85.12 83 ASN A C 1
ATOM 662 O O . ASN A 1 83 ? 6.554 4.788 -14.241 1.00 85.12 83 ASN A O 1
ATOM 666 N N . SER A 1 84 ? 6.606 6.471 -15.722 1.00 84.50 84 SER A N 1
ATOM 667 C CA . SER A 1 84 ? 7.674 5.893 -16.548 1.00 84.50 84 SER A CA 1
ATOM 668 C C . SER A 1 84 ? 8.999 5.742 -15.795 1.00 84.50 84 SER A C 1
ATOM 670 O O . SER A 1 84 ? 9.824 4.922 -16.177 1.00 84.50 84 SER A O 1
ATOM 672 N N . ASN A 1 85 ? 9.202 6.512 -14.722 1.00 84.00 85 ASN A N 1
ATOM 673 C CA . ASN A 1 85 ? 10.394 6.448 -13.874 1.00 84.00 85 ASN A CA 1
ATOM 674 C C . ASN A 1 85 ? 10.273 5.427 -12.728 1.00 84.00 85 ASN A C 1
ATOM 676 O O . ASN A 1 85 ? 11.222 5.274 -11.967 1.00 84.00 85 ASN A O 1
ATOM 680 N N . LEU A 1 86 ? 9.115 4.771 -12.584 1.00 83.00 86 LEU A N 1
ATOM 681 C CA . LEU A 1 86 ? 8.834 3.746 -11.570 1.00 83.00 86 LEU A CA 1
ATOM 682 C C . LEU A 1 86 ? 8.428 2.417 -12.231 1.00 83.00 86 LEU A C 1
ATOM 684 O O . LEU A 1 86 ? 7.572 1.684 -11.745 1.00 83.00 86 LEU A O 1
ATOM 688 N N . GLN A 1 87 ? 8.980 2.126 -13.410 1.00 82.62 87 GLN A N 1
ATOM 689 C CA . GLN A 1 87 ? 8.718 0.851 -14.073 1.00 82.62 87 GLN A CA 1
ATOM 690 C C . GLN A 1 87 ? 9.436 -0.284 -13.342 1.00 82.62 87 GLN A C 1
ATOM 692 O O . GLN A 1 87 ? 10.554 -0.107 -12.851 1.00 82.62 87 GLN A O 1
ATOM 697 N N . ASP A 1 88 ? 8.766 -1.430 -13.287 1.00 75.25 88 ASP A N 1
ATOM 698 C CA . ASP A 1 88 ? 9.306 -2.680 -12.761 1.00 75.25 88 ASP A CA 1
ATOM 699 C C . ASP A 1 88 ? 10.551 -3.088 -13.565 1.00 75.25 88 ASP A C 1
ATOM 701 O O . ASP A 1 88 ? 10.520 -3.167 -14.798 1.00 75.25 88 ASP A O 1
ATOM 705 N N . SER A 1 89 ? 11.675 -3.256 -12.873 1.00 74.31 89 SER A N 1
ATOM 706 C CA . SER A 1 89 ? 12.961 -3.588 -13.475 1.00 74.31 89 SER A CA 1
ATOM 707 C C . SER A 1 89 ? 13.898 -4.200 -12.442 1.00 74.31 89 SER A C 1
ATOM 709 O O . SER A 1 89 ? 14.025 -3.708 -11.326 1.00 74.31 89 SER A O 1
ATOM 711 N N . MET A 1 90 ? 14.644 -5.221 -12.860 1.00 69.62 90 MET A N 1
ATOM 712 C CA . MET A 1 90 ? 15.704 -5.839 -12.053 1.00 69.62 90 MET A CA 1
ATOM 713 C C . MET A 1 90 ? 17.009 -5.026 -12.036 1.00 69.62 90 MET A C 1
ATOM 715 O O . MET A 1 90 ? 17.954 -5.405 -11.349 1.00 69.62 90 MET A O 1
ATOM 719 N N . SER A 1 91 ? 17.104 -3.963 -12.841 1.00 67.81 91 SER A N 1
ATOM 720 C CA . SER A 1 91 ? 18.349 -3.219 -13.085 1.00 67.81 91 SER A CA 1
ATOM 721 C C . SER A 1 91 ? 18.251 -1.713 -12.849 1.00 67.81 91 SER A C 1
ATOM 723 O O . SER A 1 91 ? 19.257 -1.020 -13.006 1.00 67.81 91 SER A O 1
ATOM 725 N N . LEU A 1 92 ? 17.066 -1.193 -12.518 1.00 68.50 92 LEU A N 1
ATOM 726 C CA . LEU A 1 92 ? 16.843 0.237 -12.313 1.00 68.50 92 LEU A CA 1
ATOM 727 C C . LEU A 1 92 ? 16.401 0.505 -10.882 1.00 68.50 92 LEU A C 1
ATOM 729 O O . LEU A 1 92 ? 15.366 0.009 -10.447 1.00 68.50 92 LEU A O 1
ATOM 733 N N . ASP A 1 93 ? 17.146 1.368 -10.201 1.00 75.94 93 ASP A N 1
ATOM 734 C CA . ASP A 1 93 ? 16.748 1.886 -8.900 1.00 75.94 93 ASP A CA 1
ATOM 735 C C . ASP A 1 93 ? 15.774 3.054 -9.074 1.00 75.94 93 ASP A C 1
ATOM 737 O O . ASP A 1 93 ? 15.991 3.977 -9.869 1.00 75.94 93 ASP A O 1
ATOM 741 N N . TRP A 1 94 ? 14.688 3.038 -8.307 1.00 83.38 94 TRP A N 1
ATOM 742 C CA . TRP A 1 94 ? 13.737 4.144 -8.294 1.00 83.38 94 TRP A CA 1
ATOM 743 C C . TRP A 1 94 ? 14.268 5.318 -7.476 1.00 83.38 94 TRP A C 1
ATOM 745 O O . TRP A 1 94 ? 14.794 5.145 -6.380 1.00 83.38 94 TRP A O 1
ATOM 755 N N . ASN A 1 95 ? 14.066 6.540 -7.978 1.00 82.25 95 ASN A N 1
ATOM 756 C CA . ASN A 1 95 ? 14.485 7.754 -7.281 1.00 82.25 95 ASN A CA 1
ATOM 757 C C . ASN A 1 95 ? 13.669 7.954 -5.982 1.00 82.25 95 ASN A C 1
ATOM 759 O O . ASN A 1 95 ? 12.471 8.259 -6.062 1.00 82.25 95 ASN A O 1
ATOM 763 N N . PRO A 1 96 ? 14.292 7.895 -4.789 1.00 78.50 96 PRO A N 1
ATOM 764 C CA . PRO A 1 96 ? 13.574 8.038 -3.523 1.00 78.50 96 PRO A CA 1
ATOM 765 C C . PRO A 1 96 ? 12.896 9.404 -3.346 1.00 78.50 96 PRO A C 1
ATOM 767 O O . PRO A 1 96 ? 11.840 9.495 -2.720 1.00 78.50 96 PRO A O 1
ATOM 770 N N . ALA A 1 97 ? 13.455 10.475 -3.922 1.00 77.75 97 ALA A N 1
ATOM 771 C CA . ALA A 1 97 ? 12.867 11.812 -3.847 1.00 77.75 97 ALA A CA 1
ATOM 772 C C . ALA A 1 97 ? 11.553 11.908 -4.640 1.00 77.75 97 ALA A C 1
ATOM 774 O O . ALA A 1 97 ? 10.615 12.574 -4.200 1.00 77.75 97 ALA A O 1
ATOM 775 N N . LEU A 1 98 ? 11.460 11.203 -5.775 1.00 83.50 98 LEU A N 1
ATOM 776 C CA . LEU A 1 98 ? 10.228 11.117 -6.561 1.00 83.50 98 LEU A CA 1
ATOM 777 C C . LEU A 1 98 ? 9.129 10.406 -5.764 1.00 83.50 98 LEU A C 1
ATOM 779 O O . LEU A 1 98 ? 8.018 10.925 -5.652 1.00 83.50 98 LEU A O 1
ATOM 783 N N . ILE A 1 99 ? 9.454 9.253 -5.174 1.00 83.25 99 ILE A N 1
ATOM 784 C CA . ILE A 1 99 ? 8.514 8.481 -4.353 1.00 83.25 99 ILE A CA 1
ATOM 785 C C . ILE A 1 99 ? 8.060 9.310 -3.145 1.00 83.25 99 ILE A C 1
ATOM 787 O O . ILE A 1 99 ? 6.865 9.394 -2.872 1.00 83.25 99 ILE A O 1
ATOM 791 N N . SER A 1 100 ? 8.991 9.982 -2.462 1.00 81.12 100 SER A N 1
ATOM 792 C CA . SER A 1 100 ? 8.683 10.866 -1.332 1.00 81.12 100 SER A CA 1
ATOM 793 C C . SER A 1 100 ? 7.716 11.993 -1.717 1.00 81.12 100 SER A C 1
ATOM 795 O O . SER A 1 100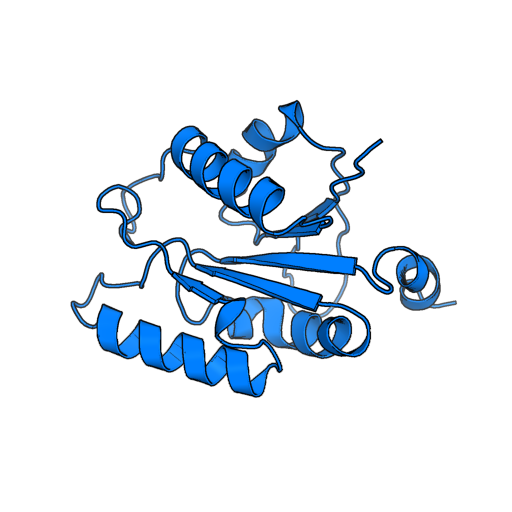 ? 6.751 12.252 -0.997 1.00 81.12 100 SER A O 1
ATOM 797 N N . GLY A 1 101 ? 7.913 12.629 -2.877 1.00 81.12 101 GLY A N 1
ATOM 798 C CA . GLY A 1 101 ? 7.002 13.661 -3.380 1.00 81.12 101 GLY A CA 1
ATOM 799 C C . GLY A 1 101 ? 5.588 13.136 -3.656 1.00 81.12 101 GLY A C 1
ATOM 800 O O . GLY A 1 101 ? 4.609 13.773 -3.265 1.00 81.12 101 GLY A O 1
ATOM 801 N N . ILE A 1 102 ? 5.474 11.952 -4.270 1.00 84.56 102 ILE A N 1
ATOM 802 C CA . ILE A 1 102 ? 4.184 11.286 -4.523 1.00 84.56 102 ILE A CA 1
ATOM 803 C C . ILE A 1 102 ? 3.480 10.973 -3.199 1.00 84.56 102 ILE A C 1
ATOM 805 O O . ILE A 1 102 ? 2.328 11.360 -2.998 1.00 84.56 102 ILE A O 1
ATOM 809 N N . LEU A 1 103 ? 4.190 10.328 -2.270 1.00 84.50 103 LEU A N 1
ATOM 810 C CA . LEU A 1 103 ? 3.653 9.969 -0.960 1.00 84.50 103 LEU A CA 1
ATOM 811 C C . LEU A 1 103 ? 3.221 11.191 -0.160 1.00 84.50 103 LEU A C 1
ATOM 813 O O . LEU A 1 103 ? 2.143 11.169 0.419 1.00 84.50 103 LEU A O 1
ATOM 817 N N . SER A 1 104 ? 4.014 12.263 -0.158 1.00 82.62 104 SER A N 1
ATOM 818 C CA . SER A 1 104 ? 3.694 13.483 0.593 1.00 82.62 104 SER A CA 1
ATOM 819 C C . SER A 1 104 ? 2.346 14.063 0.165 1.00 82.62 104 SER A C 1
ATOM 821 O O . SER A 1 104 ? 1.522 14.413 1.008 1.00 82.62 104 SER A O 1
ATOM 823 N N . ASN A 1 105 ? 2.079 14.100 -1.144 1.00 83.12 105 ASN A N 1
ATOM 824 C CA . ASN A 1 105 ? 0.796 14.560 -1.671 1.00 83.12 105 ASN A CA 1
ATOM 825 C C . ASN A 1 105 ? -0.364 13.654 -1.218 1.00 83.12 105 ASN A C 1
ATOM 827 O O . ASN A 1 105 ? -1.397 14.146 -0.766 1.00 83.12 105 ASN A O 1
ATOM 831 N N . ILE A 1 106 ? -0.188 12.332 -1.294 1.00 86.81 106 ILE A N 1
ATOM 832 C CA . ILE A 1 106 ? -1.215 11.356 -0.897 1.00 86.81 106 ILE A CA 1
ATOM 833 C C . ILE A 1 106 ? -1.501 11.442 0.605 1.00 86.81 106 ILE A C 1
ATOM 835 O O . ILE A 1 106 ? -2.667 11.492 1.001 1.00 86.81 106 ILE A O 1
ATOM 839 N N . VAL A 1 107 ? -0.455 11.508 1.431 1.00 84.12 107 VAL A N 1
ATOM 840 C CA . VAL A 1 107 ? -0.544 11.590 2.894 1.00 84.12 107 VAL A CA 1
ATOM 841 C C . VAL A 1 107 ? -1.341 12.816 3.313 1.00 84.12 107 VAL A C 1
ATOM 843 O O . VAL A 1 107 ? -2.334 12.668 4.023 1.00 84.12 107 VAL A O 1
ATOM 846 N N . ILE A 1 108 ? -0.977 13.997 2.804 1.00 84.19 108 ILE A N 1
ATOM 847 C CA . ILE A 1 108 ? -1.667 15.254 3.121 1.00 84.19 108 ILE A CA 1
ATOM 848 C C . ILE A 1 108 ? -3.116 15.208 2.623 1.00 84.19 108 ILE A C 1
ATOM 850 O O . ILE A 1 108 ? -4.047 15.524 3.362 1.00 84.19 108 ILE A O 1
ATOM 854 N N . LYS A 1 109 ? -3.336 14.777 1.375 1.00 89.25 109 LYS A N 1
ATOM 855 C CA . LYS A 1 109 ? -4.668 14.759 0.755 1.00 89.25 109 LYS A CA 1
ATOM 856 C C . LYS A 1 109 ? -5.636 13.800 1.450 1.00 89.25 109 LYS A C 1
ATOM 858 O O . LYS A 1 109 ? -6.832 14.080 1.513 1.00 89.25 109 LYS A O 1
ATOM 863 N N . ARG A 1 110 ? -5.154 12.642 1.910 1.00 89.94 110 ARG A N 1
ATOM 864 C CA . ARG A 1 110 ? -5.989 11.591 2.520 1.00 89.94 110 ARG A CA 1
ATOM 865 C C . ARG A 1 110 ? -5.999 11.651 4.053 1.00 89.94 110 ARG A C 1
ATOM 867 O O . ARG A 1 110 ? -6.877 11.036 4.665 1.00 89.94 110 ARG A O 1
ATOM 874 N N . GLY A 1 111 ? -5.096 12.424 4.660 1.00 88.00 111 GLY A N 1
ATOM 875 C CA . GLY A 1 111 ? -4.898 12.499 6.109 1.00 88.00 111 GLY A CA 1
ATOM 876 C C . GLY A 1 111 ? -4.371 11.179 6.667 1.00 88.00 111 GLY A C 1
ATOM 877 O O . GLY A 1 111 ? -4.969 10.626 7.584 1.00 88.00 111 GLY A O 1
ATOM 878 N N . ILE A 1 112 ? -3.339 10.616 6.034 1.00 86.06 112 ILE A N 1
ATOM 879 C CA . ILE A 1 112 ? -2.743 9.338 6.446 1.00 86.06 112 ILE A CA 1
ATOM 880 C C . ILE A 1 112 ? -1.931 9.535 7.727 1.00 86.06 112 ILE A C 1
ATOM 882 O O . ILE A 1 112 ? -1.082 10.415 7.793 1.00 86.06 112 ILE A O 1
ATOM 886 N N . GLU A 1 113 ? -2.149 8.668 8.713 1.00 84.88 113 GLU A N 1
ATOM 887 C CA . GLU A 1 113 ? -1.459 8.714 10.009 1.00 84.88 113 GLU A CA 1
ATOM 888 C C . GLU A 1 113 ? -0.356 7.654 10.114 1.00 84.88 113 GLU A C 1
ATOM 890 O O . GLU A 1 113 ? 0.567 7.761 10.914 1.00 84.88 113 GLU A O 1
ATOM 895 N N . ILE A 1 114 ? -0.441 6.569 9.348 1.00 83.56 114 ILE A N 1
ATOM 896 C CA . ILE A 1 114 ? 0.533 5.479 9.426 1.00 83.56 114 ILE A CA 1
ATOM 897 C C . ILE A 1 114 ? 0.827 4.983 8.021 1.00 83.56 114 ILE A C 1
ATOM 899 O O . ILE A 1 114 ? -0.103 4.718 7.266 1.00 83.56 114 ILE A O 1
ATOM 903 N N . ILE A 1 115 ? 2.105 4.805 7.691 1.00 82.56 115 ILE A N 1
ATOM 904 C CA . ILE A 1 115 ? 2.538 4.151 6.458 1.00 82.56 115 ILE A CA 1
ATOM 905 C C . ILE A 1 115 ? 3.253 2.847 6.812 1.00 82.56 115 ILE A C 1
ATOM 907 O O . ILE A 1 115 ? 4.170 2.811 7.629 1.00 82.56 115 ILE A O 1
ATOM 911 N N . ILE A 1 116 ? 2.847 1.755 6.182 1.00 82.69 116 ILE A N 1
ATOM 912 C CA . ILE A 1 116 ? 3.491 0.451 6.309 1.00 82.69 116 ILE A CA 1
ATOM 913 C C . ILE A 1 116 ? 4.145 0.132 4.968 1.00 82.69 116 ILE A C 1
ATOM 915 O O . ILE A 1 116 ? 3.480 0.160 3.932 1.00 82.69 116 ILE A O 1
ATOM 919 N N . ILE A 1 117 ? 5.449 -0.147 4.995 1.00 78.44 117 ILE A N 1
ATOM 920 C CA . ILE A 1 117 ? 6.247 -0.433 3.798 1.00 78.44 117 ILE A CA 1
ATOM 921 C C . ILE A 1 117 ? 6.974 -1.771 3.946 1.00 78.44 117 ILE A C 1
ATOM 923 O O . ILE A 1 117 ? 7.233 -2.236 5.060 1.00 78.44 117 ILE A O 1
ATOM 927 N N . TRP A 1 118 ? 7.325 -2.394 2.821 1.00 68.56 118 TRP A N 1
ATOM 928 C CA . TRP A 1 118 ? 8.158 -3.596 2.815 1.00 68.56 118 TRP A CA 1
ATOM 929 C C . TRP A 1 118 ? 9.642 -3.255 2.629 1.00 68.56 118 TRP A C 1
ATOM 931 O O . TRP A 1 118 ? 9.997 -2.259 1.995 1.00 68.56 118 TRP A O 1
ATOM 941 N N . LYS A 1 119 ? 10.512 -4.111 3.179 1.00 58.12 119 LYS A N 1
ATOM 942 C CA . LYS A 1 119 ? 11.964 -3.918 3.331 1.00 58.12 119 LYS A CA 1
ATOM 943 C C . LYS A 1 119 ? 12.723 -3.628 2.025 1.00 58.12 119 LYS A C 1
ATOM 945 O O . LYS A 1 119 ? 13.791 -3.027 2.066 1.00 58.12 119 LYS A O 1
ATOM 950 N N . PHE A 1 120 ? 12.203 -4.006 0.859 1.00 53.75 120 PHE A N 1
ATOM 951 C CA . PHE A 1 120 ? 12.857 -3.680 -0.416 1.00 53.75 120 PHE A CA 1
ATOM 952 C C . PHE A 1 120 ? 12.939 -2.167 -0.679 1.00 53.75 120 PHE A C 1
ATOM 954 O O . PHE A 1 120 ? 13.872 -1.702 -1.318 1.00 53.75 120 PHE A O 1
ATOM 961 N N . ILE A 1 121 ? 12.046 -1.371 -0.080 1.00 55.22 121 ILE A N 1
ATOM 962 C CA . ILE A 1 121 ? 12.036 0.095 -0.183 1.00 55.22 121 ILE A CA 1
ATOM 963 C C . ILE A 1 121 ? 12.814 0.729 0.997 1.00 55.22 121 ILE A C 1
ATOM 965 O O . ILE A 1 121 ? 12.413 1.732 1.589 1.00 55.22 121 ILE A O 1
ATOM 969 N N . ASN A 1 122 ? 13.934 0.130 1.408 1.00 51.38 122 ASN A N 1
ATOM 970 C CA . ASN A 1 122 ? 14.673 0.582 2.593 1.00 51.38 122 ASN A CA 1
ATOM 971 C C . ASN A 1 122 ? 15.413 1.908 2.404 1.00 51.38 122 ASN A C 1
ATOM 973 O O . ASN A 1 122 ? 15.499 2.677 3.365 1.00 51.38 122 ASN A O 1
ATOM 977 N N . ASP A 1 123 ? 15.865 2.238 1.194 1.00 53.94 123 ASP A N 1
ATOM 978 C CA . ASP A 1 123 ? 16.492 3.542 0.939 1.00 53.94 123 ASP A CA 1
ATOM 979 C C . ASP A 1 123 ? 15.496 4.696 1.100 1.00 53.94 123 ASP A C 1
ATOM 981 O O . ASP A 1 123 ? 15.866 5.790 1.528 1.00 53.94 123 ASP A O 1
ATOM 985 N N . LEU A 1 124 ? 14.199 4.450 0.893 1.00 53.88 124 LEU A N 1
ATOM 986 C CA . LEU A 1 124 ? 13.160 5.446 1.150 1.00 53.88 124 LEU A CA 1
ATOM 987 C C . LEU A 1 124 ? 13.014 5.761 2.641 1.00 53.88 124 LEU A C 1
ATOM 989 O O . LEU A 1 124 ? 12.709 6.898 2.998 1.00 53.88 124 LEU A O 1
ATOM 993 N N . SER A 1 125 ? 13.273 4.787 3.522 1.00 52.97 125 SER A N 1
ATOM 994 C CA . SER A 1 125 ? 13.205 5.008 4.969 1.00 52.97 125 SER A CA 1
ATOM 995 C C . SER A 1 125 ? 14.170 6.110 5.413 1.00 52.97 125 SER A C 1
ATOM 997 O O . SER A 1 125 ? 13.837 6.876 6.309 1.00 52.97 125 SER A O 1
ATOM 999 N N . PHE A 1 126 ? 15.330 6.253 4.758 1.00 53.22 126 PHE A N 1
ATOM 1000 C CA . PHE A 1 126 ? 16.276 7.338 5.020 1.00 53.22 126 PHE A CA 1
ATOM 1001 C C . PHE A 1 126 ? 15.731 8.705 4.587 1.00 53.22 126 PHE A C 1
ATOM 1003 O O . PHE A 1 126 ? 15.874 9.682 5.316 1.00 53.22 126 PHE A O 1
ATOM 1010 N N . PHE A 1 127 ? 15.047 8.778 3.444 1.00 52.94 127 PHE A N 1
ATOM 1011 C CA . PHE A 1 127 ? 14.462 10.023 2.937 1.00 52.94 127 PHE A CA 1
ATOM 1012 C C . PHE A 1 127 ? 13.231 10.476 3.730 1.00 52.94 127 PHE A C 1
ATOM 1014 O O . PHE A 1 127 ? 13.050 11.675 3.951 1.00 52.94 127 PHE A O 1
ATOM 1021 N N . LEU A 1 128 ? 12.417 9.534 4.212 1.00 50.72 128 LEU A N 1
ATOM 1022 C CA . LEU A 1 128 ? 11.249 9.831 5.046 1.00 50.72 128 LEU A CA 1
ATOM 1023 C C . LEU A 1 128 ? 11.627 10.256 6.477 1.00 50.72 128 LEU A C 1
ATOM 1025 O O . LEU A 1 128 ? 10.810 10.880 7.149 1.00 50.72 128 LEU A O 1
ATOM 1029 N N . ARG A 1 129 ? 12.868 10.021 6.943 1.00 50.66 129 ARG A N 1
ATOM 1030 C CA . ARG A 1 129 ? 13.337 10.462 8.280 1.00 50.66 129 ARG A CA 1
ATOM 1031 C C . ARG A 1 129 ? 13.232 11.968 8.507 1.00 50.66 129 ARG A C 1
ATOM 1033 O O . ARG A 1 129 ? 13.078 12.382 9.648 1.00 50.66 129 ARG A O 1
ATOM 1040 N N . ASN A 1 130 ? 13.277 12.786 7.454 1.00 41.56 130 ASN A N 1
ATOM 1041 C CA . ASN A 1 130 ? 13.110 14.239 7.586 1.00 41.56 130 ASN A CA 1
ATOM 1042 C C . ASN A 1 130 ? 11.662 14.665 7.901 1.00 41.56 130 ASN A C 1
ATOM 1044 O O . ASN A 1 130 ? 11.426 15.843 8.152 1.00 41.56 130 ASN A O 1
ATOM 1048 N N . TYR A 1 131 ? 10.710 13.725 7.903 1.00 37.88 131 TYR A N 1
ATOM 1049 C CA . TYR A 1 131 ? 9.289 13.980 8.136 1.00 37.88 131 TYR A CA 1
ATOM 1050 C C . TYR A 1 131 ? 8.675 13.102 9.250 1.00 37.88 131 TYR A C 1
ATOM 1052 O O . TYR A 1 131 ? 7.497 13.279 9.548 1.00 37.88 131 TYR A O 1
ATOM 1060 N N . VAL A 1 132 ? 9.411 12.141 9.849 1.00 38.44 132 VAL A N 1
ATOM 1061 C CA . VAL A 1 132 ? 8.794 11.024 10.607 1.00 38.44 132 VAL A CA 1
ATOM 1062 C C . VAL A 1 132 ? 9.628 10.481 11.783 1.00 38.44 132 VAL A C 1
ATOM 1064 O O . VAL A 1 132 ? 10.852 10.394 11.704 1.00 38.44 132 VAL A O 1
ATOM 1067 N N . PHE A 1 133 ? 8.954 10.009 12.845 1.00 33.84 133 PHE A N 1
ATOM 1068 C CA . PHE A 1 133 ? 9.536 9.145 13.883 1.00 33.84 133 PHE A CA 1
ATOM 1069 C C . PHE A 1 133 ? 9.590 7.678 13.425 1.00 33.84 133 PHE A C 1
ATOM 1071 O O . PHE A 1 133 ? 8.575 7.040 13.152 1.00 33.84 133 PHE A O 1
ATOM 1078 N N . TYR A 1 134 ? 10.800 7.127 13.365 1.00 38.31 134 TYR A N 1
ATOM 1079 C CA . TYR A 1 134 ? 11.071 5.750 12.956 1.00 38.31 134 TYR A CA 1
ATOM 1080 C C . TYR A 1 134 ? 10.882 4.774 14.127 1.00 38.31 134 TYR A C 1
ATOM 1082 O O . TYR A 1 134 ? 11.564 4.899 15.146 1.00 38.31 134 TYR A O 1
ATOM 1090 N N . TYR A 1 135 ? 10.007 3.776 13.968 1.00 39.47 135 TYR A N 1
ATOM 1091 C CA . TYR A 1 135 ? 9.928 2.626 14.870 1.00 39.47 135 TYR A CA 1
ATOM 1092 C C . TYR A 1 135 ? 10.084 1.331 14.075 1.00 39.47 135 TYR A C 1
ATOM 1094 O O . TYR A 1 135 ? 9.161 0.863 13.414 1.00 39.47 135 TYR A O 1
ATOM 1102 N N . GLU A 1 136 ? 11.257 0.717 14.179 1.00 39.97 136 GLU A N 1
ATOM 1103 C CA . GLU A 1 136 ? 11.471 -0.641 13.690 1.00 39.97 136 GLU A CA 1
ATOM 1104 C C . GLU A 1 136 ? 10.758 -1.615 14.631 1.00 39.97 136 GLU A C 1
ATOM 1106 O O . GLU A 1 136 ? 11.190 -1.859 15.759 1.00 39.97 136 GLU A O 1
ATOM 1111 N N . LEU A 1 137 ? 9.608 -2.127 14.200 1.00 40.00 137 LEU A N 1
ATOM 1112 C CA . LEU A 1 137 ? 8.899 -3.186 14.904 1.00 40.00 137 LEU A CA 1
ATOM 1113 C C . LEU A 1 137 ? 9.151 -4.499 14.163 1.00 40.00 137 LEU A C 1
ATOM 1115 O O . LEU A 1 137 ? 8.431 -4.840 13.230 1.00 40.00 137 LEU A O 1
ATOM 1119 N N . GLN A 1 138 ? 10.156 -5.258 14.606 1.00 37.72 138 GLN A N 1
ATOM 1120 C CA . GLN A 1 138 ? 10.309 -6.654 14.196 1.00 37.72 138 GLN A CA 1
ATOM 1121 C C . GLN A 1 138 ? 9.118 -7.467 14.730 1.00 37.72 138 GLN A C 1
ATOM 1123 O O . GLN A 1 138 ? 9.017 -7.749 15.928 1.00 37.72 138 G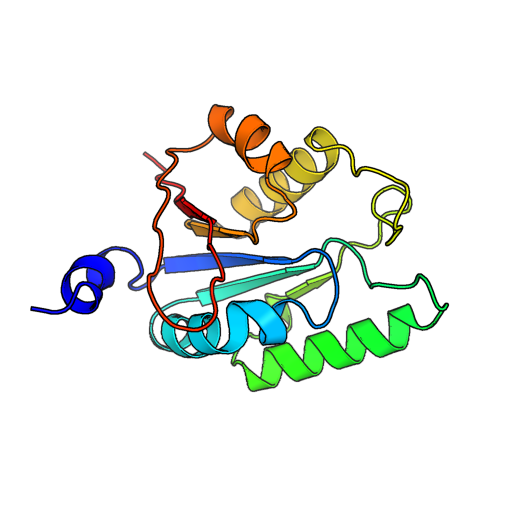LN A O 1
ATOM 1128 N N . PHE A 1 139 ? 8.199 -7.863 13.847 1.00 38.28 139 PHE A N 1
ATOM 1129 C CA . PHE A 1 139 ? 7.189 -8.867 14.178 1.00 38.28 139 PHE A CA 1
ATOM 1130 C C . PHE A 1 139 ? 7.806 -10.255 14.013 1.00 38.28 139 PHE A C 1
ATOM 1132 O O . PHE A 1 139 ? 7.859 -10.812 12.924 1.00 38.28 139 PHE A O 1
ATOM 1139 N N . GLY A 1 140 ? 8.311 -10.800 15.119 1.00 29.42 140 GLY A N 1
ATOM 1140 C CA . GLY A 1 140 ? 8.877 -12.143 15.155 1.00 29.42 140 GLY A CA 1
ATOM 1141 C C . GLY A 1 140 ? 7.839 -13.245 14.910 1.00 29.42 140 GLY A C 1
ATOM 1142 O O . GLY A 1 140 ? 6.787 -13.270 15.549 1.00 29.42 140 GLY A O 1
ATOM 1143 N N . TYR A 1 141 ? 8.242 -14.190 14.054 1.00 34.25 141 TYR A N 1
ATOM 1144 C CA . TYR A 1 141 ? 7.708 -15.538 13.817 1.00 34.25 141 TYR A CA 1
ATOM 1145 C C . TYR A 1 141 ? 6.339 -15.646 13.133 1.00 34.25 141 TYR A C 1
ATOM 1147 O O . TYR A 1 141 ? 5.359 -16.038 13.756 1.00 34.25 141 TYR A O 1
ATOM 1155 N N . ILE A 1 142 ? 6.320 -15.399 11.819 1.00 29.38 142 ILE A N 1
ATOM 1156 C CA . ILE A 1 142 ? 5.979 -16.389 10.777 1.00 29.38 142 ILE A CA 1
ATOM 1157 C C . ILE A 1 142 ? 6.738 -15.939 9.504 1.00 29.38 142 ILE A C 1
ATOM 1159 O O . ILE A 1 142 ? 6.479 -14.857 8.992 1.00 29.38 142 ILE A O 1
ATOM 1163 N N . ALA A 1 143 ? 7.681 -16.765 9.031 1.00 27.77 143 ALA A N 1
ATOM 1164 C CA . ALA A 1 143 ? 8.378 -16.678 7.731 1.00 27.77 143 ALA A CA 1
ATOM 1165 C C . ALA A 1 143 ? 9.524 -15.653 7.501 1.00 27.77 143 ALA A C 1
ATOM 1167 O O . ALA A 1 143 ? 9.768 -15.315 6.350 1.00 27.77 143 ALA A O 1
ATOM 1168 N N . ASP A 1 144 ? 10.275 -15.201 8.517 1.00 30.03 144 ASP A N 1
ATOM 1169 C CA . ASP A 1 144 ? 11.454 -14.314 8.322 1.00 30.03 144 ASP A CA 1
ATOM 1170 C C . ASP A 1 144 ? 11.174 -13.039 7.486 1.00 30.03 144 ASP A C 1
ATOM 1172 O O . ASP A 1 144 ? 12.049 -12.512 6.798 1.00 30.03 144 ASP A O 1
ATOM 1176 N N . ILE A 1 145 ? 9.944 -12.515 7.547 1.00 35.44 145 ILE A N 1
ATOM 1177 C CA . ILE A 1 145 ? 9.568 -11.257 6.890 1.00 35.44 145 ILE A CA 1
ATOM 1178 C C . ILE A 1 145 ? 9.704 -10.123 7.909 1.00 35.44 145 ILE A C 1
ATOM 1180 O O . ILE A 1 145 ? 8.909 -10.001 8.842 1.00 35.44 145 ILE A O 1
ATOM 1184 N N . GLU A 1 146 ? 10.720 -9.281 7.735 1.00 38.16 146 GLU A N 1
ATOM 1185 C CA . GLU A 1 146 ? 10.854 -8.031 8.484 1.00 38.16 146 GLU A CA 1
ATOM 1186 C C . GLU A 1 146 ? 9.933 -6.958 7.887 1.00 38.16 146 GLU A C 1
ATOM 1188 O O . GLU A 1 146 ? 10.009 -6.638 6.698 1.00 38.16 146 GLU A O 1
ATOM 1193 N N . PHE A 1 147 ? 9.065 -6.390 8.725 1.00 41.22 147 PHE A N 1
ATOM 1194 C CA . PHE A 1 147 ? 8.193 -5.274 8.368 1.00 41.22 147 PHE A CA 1
ATOM 1195 C C . PHE A 1 147 ? 8.740 -3.981 8.959 1.00 41.22 147 PHE A C 1
ATOM 1197 O O . PHE A 1 147 ? 9.067 -3.925 10.145 1.00 41.22 147 PHE A O 1
ATOM 1204 N N . HIS A 1 148 ? 8.780 -2.922 8.155 1.00 49.69 148 HIS A N 1
ATOM 1205 C CA . HIS A 1 148 ? 9.078 -1.583 8.644 1.00 49.69 148 HIS A CA 1
ATOM 1206 C C . HIS A 1 148 ? 7.776 -0.790 8.738 1.00 49.69 148 HIS A C 1
ATOM 1208 O O . HIS A 1 148 ? 7.090 -0.550 7.743 1.00 49.69 148 HIS A O 1
ATOM 1214 N N . ILE A 1 149 ? 7.418 -0.404 9.962 1.00 50.66 149 ILE A N 1
ATOM 1215 C CA . ILE A 1 149 ? 6.257 0.442 10.226 1.00 50.66 149 ILE A CA 1
ATOM 1216 C C . ILE A 1 149 ? 6.753 1.873 10.387 1.00 50.66 149 ILE A C 1
ATOM 1218 O O . ILE A 1 149 ? 7.512 2.189 11.299 1.00 50.66 149 ILE A O 1
ATOM 1222 N N . ILE A 1 150 ? 6.297 2.749 9.505 1.00 51.28 150 ILE A N 1
ATOM 1223 C CA . ILE A 1 150 ? 6.571 4.177 9.570 1.00 51.28 150 ILE A CA 1
ATOM 1224 C C . ILE A 1 150 ? 5.321 4.846 10.155 1.00 51.28 150 ILE A C 1
ATOM 1226 O O . ILE A 1 150 ? 4.284 4.960 9.505 1.00 51.28 150 ILE A O 1
ATOM 1230 N N . ILE A 1 151 ? 5.387 5.253 11.422 1.00 48.34 151 ILE A N 1
ATOM 1231 C CA . ILE A 1 151 ? 4.262 5.892 12.118 1.00 48.34 151 ILE A CA 1
ATOM 1232 C C . ILE A 1 151 ? 4.408 7.405 11.978 1.00 48.34 151 ILE A C 1
ATOM 1234 O O . ILE A 1 151 ? 5.362 7.976 12.505 1.00 48.34 151 ILE A O 1
ATOM 1238 N N . TYR A 1 152 ? 3.456 8.059 11.312 1.00 42.19 152 TYR A N 1
ATOM 1239 C CA . TYR A 1 152 ? 3.377 9.515 11.301 1.00 42.19 152 TYR A CA 1
ATOM 1240 C C . TYR A 1 152 ? 2.627 9.949 12.561 1.00 42.19 152 TYR A C 1
ATOM 1242 O O . TYR A 1 152 ? 1.432 9.722 12.726 1.00 42.19 152 TYR A O 1
ATOM 1250 N N . LEU A 1 153 ? 3.348 10.561 13.493 1.00 33.44 153 LEU A N 1
ATOM 1251 C CA . LEU A 1 153 ? 2.719 11.337 14.551 1.00 33.44 153 LEU A CA 1
ATOM 1252 C C . LEU A 1 153 ? 2.698 12.780 14.051 1.00 33.44 153 LEU A C 1
ATOM 1254 O O . LEU A 1 153 ? 3.725 13.454 14.100 1.00 33.44 153 LEU A O 1
ATOM 1258 N N . GLU A 1 154 ? 1.564 13.236 13.516 1.00 32.16 154 GLU A N 1
ATOM 1259 C CA . GLU A 1 154 ? 1.325 14.680 13.468 1.00 32.16 154 GLU A CA 1
ATOM 1260 C C . GLU A 1 154 ? 1.258 15.196 14.917 1.00 32.16 154 GLU A C 1
ATOM 1262 O O . GLU A 1 154 ? 0.648 14.556 15.783 1.00 32.16 154 GLU A O 1
ATOM 1267 N N . PHE A 1 155 ? 1.939 16.314 15.181 1.00 32.66 155 PHE A N 1
ATOM 1268 C CA . PHE A 1 155 ? 1.738 17.130 16.381 1.00 32.66 155 PHE A CA 1
ATOM 1269 C C . PHE A 1 155 ? 0.590 18.108 16.153 1.00 32.66 155 PHE A C 1
ATOM 1271 O O . PHE A 1 155 ? 0.526 18.668 15.035 1.00 32.66 155 PHE A O 1
#

Secondary structure (DSSP, 8-state):
--HHHHHTTTTSS-EEEEEESSTTHHHHTTHHHHHHHTTTSEEEEEES---GGGS-HHHHHHHHHHHHHHTT--GGGEEE---GGG---SS----HHHHHHHHHHHHHHHT--EEEEEGGGHHHHHHHTTT-EEE-----SSSS-PEEEEE----

Foldseek 3Di:
DDPVVVCCVVLAAAEEEEEAAEQPCCCVPPLVVLLVRLVGYQYAYEHLALQCPVPCSVVSVVVSLVSCVVSVHDNVRYYYDDDPQSHDDPPHDRDLVVVVVVVVVVCVVVVHFKYKYFCVCVVNVVVCVVQFDWDQDQPDDDDPGGITITGHDDD

InterPro domains:
  IPR003737 N-acetylglucosaminyl phosphatidylinositol deacetylase-related [PF02585] (17-118)
  IPR003737 N-acetylglucosaminyl phosphatidylinositol deacetylase-related [PTHR12993] (12-117)
  IPR024078 Putative deacetylase LmbE-like domain superfamily [G3DSA:3.40.50.10320] (6-124)
  IPR024078 Putative deacetylase LmbE-like domain superfamily [SSF102588] (14-117)

pLDDT: mean 75.0, std 21.9, range [27.77, 97.94]

Sequence (155 aa):
MSLLIRLKPLFFKKKILFLIAHPDDEVMFFGPTILRLVKDNEIFLVCLSNGNAEGIGKVREKELLKSCQILGISEQNIEIIENSNLQDSMSLDWNPALISGILSNIVIKRGIEIIIIWKFINDLSFFLRNYVFYYELQFGYIADIEFHIIIYLEF